Protein AF-Q99L12-F1 (afdb_monomer_lite)

Secondary structure (DSSP, 8-state):
------------------HHHHHHHHHHHHHHHHHHHHHHHHHHHHHHIIIIIHHHS-SS-TTSS---HHHHHHHHHHHHHH--

pLDDT: mean 89.58, std 8.05, range [53.06, 97.81]

Sequence (84 aa):
NVQLVSHKDVQDSVTVSNEVQTTKEFIKIIESAENEYQTAISENYQTMSDTTFKALRRQLPVTRTKIDWNKILSYKIGKEMQNA

Organism: Mus musculus (NCBI:txid10090)

Structure (mmCIF, N/CA/C/O backbone):
data_AF-Q99L12-F1
#
_entry.id   AF-Q99L12-F1
#
loop_
_atom_site.group_PDB
_atom_site.id
_atom_site.type_symbol
_atom_site.label_atom_id
_atom_site.label_alt_id
_atom_site.label_comp_id
_atom_site.label_asym_id
_atom_site.label_entity_id
_atom_site.label_seq_id
_atom_site.pdbx_PDB_ins_code
_atom_site.Cartn_x
_atom_site.Cartn_y
_atom_site.Cartn_z
_atom_site.occupancy
_atom_site.B_iso_or_equiv
_atom_site.auth_seq_id
_atom_site.auth_comp_id
_atom_site.auth_asym_id
_atom_site.auth_atom_id
_atom_site.pdbx_PDB_model_num
ATOM 1 N N . ASN A 1 1 ? -10.174 7.568 -16.704 1.00 75.31 1 ASN A N 1
ATOM 2 C CA . ASN A 1 1 ? -10.807 7.159 -15.435 1.00 75.31 1 ASN A CA 1
ATOM 3 C C . ASN A 1 1 ? -9.872 6.148 -14.783 1.00 75.31 1 ASN A C 1
ATOM 5 O O . ASN A 1 1 ? -9.477 5.223 -15.479 1.00 75.31 1 ASN A O 1
ATOM 9 N N . VAL A 1 2 ? -9.429 6.374 -13.545 1.00 90.12 2 VAL A N 1
ATOM 10 C CA . VAL A 1 2 ? -8.533 5.474 -12.792 1.00 90.12 2 VAL A CA 1
ATOM 11 C C . VAL A 1 2 ? -9.223 5.180 -11.466 1.00 90.12 2 VAL A C 1
ATOM 13 O O . VAL A 1 2 ? -9.671 6.116 -10.809 1.00 90.12 2 VAL A O 1
ATOM 16 N N . GLN A 1 3 ? -9.342 3.902 -11.104 1.00 93.06 3 GLN A N 1
ATOM 17 C CA . GLN A 1 3 ? -10.046 3.452 -9.903 1.00 93.06 3 GLN A CA 1
ATOM 18 C C . GLN A 1 3 ? 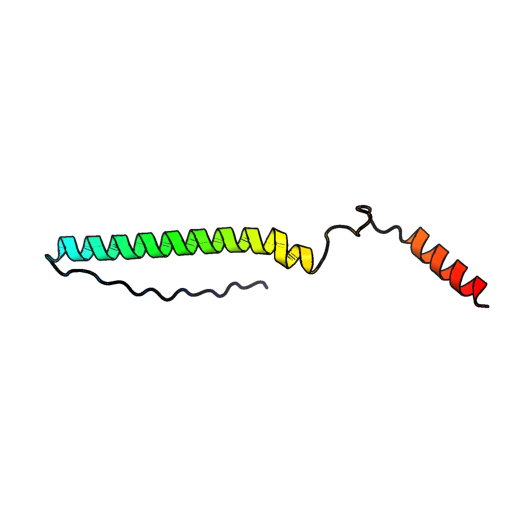-9.134 2.580 -9.041 1.00 93.06 3 GLN A C 1
ATOM 20 O O . GLN A 1 3 ? -8.352 1.788 -9.563 1.00 93.06 3 GLN A O 1
ATOM 25 N N . LEU A 1 4 ? -9.272 2.727 -7.725 1.00 91.50 4 LEU A N 1
ATOM 26 C CA . LEU A 1 4 ? -8.668 1.865 -6.718 1.00 91.50 4 LEU A CA 1
ATOM 27 C C . LEU A 1 4 ? -9.786 1.115 -6.003 1.00 91.50 4 LEU A C 1
ATOM 29 O O . LEU A 1 4 ? -10.715 1.737 -5.494 1.00 91.50 4 LEU A O 1
ATOM 33 N N . VAL A 1 5 ? -9.667 -0.207 -5.945 1.00 94.00 5 VAL A N 1
ATOM 34 C CA . VAL A 1 5 ? -10.543 -1.072 -5.154 1.00 94.00 5 VAL A CA 1
ATOM 35 C C . VAL A 1 5 ? -9.656 -1.848 -4.192 1.00 94.00 5 VAL A C 1
ATOM 37 O O . VAL A 1 5 ? -8.720 -2.514 -4.627 1.00 94.00 5 VAL A O 1
ATOM 40 N N . SER A 1 6 ? -9.923 -1.734 -2.894 1.00 94.94 6 SER A N 1
ATOM 41 C CA . SER A 1 6 ? -9.153 -2.405 -1.848 1.00 94.94 6 SER A CA 1
ATOM 42 C C . SER A 1 6 ? -10.066 -2.762 -0.674 1.00 94.94 6 SER A C 1
ATOM 44 O O . SER A 1 6 ? -11.047 -2.064 -0.422 1.00 94.94 6 SER A O 1
ATOM 46 N N . HIS A 1 7 ? -9.753 -3.864 0.008 1.00 95.06 7 HIS A N 1
ATOM 47 C CA . HIS A 1 7 ? -10.414 -4.323 1.230 1.00 95.06 7 HIS A CA 1
ATOM 48 C C . HIS A 1 7 ? -9.385 -5.027 2.127 1.00 95.06 7 HIS A C 1
ATOM 50 O O . HIS A 1 7 ? -8.390 -5.555 1.625 1.00 95.06 7 HIS A O 1
ATOM 56 N N . LYS A 1 8 ? -9.615 -5.023 3.442 1.00 95.50 8 LYS A N 1
ATOM 57 C CA . LYS A 1 8 ? -8.840 -5.785 4.430 1.00 95.50 8 LYS A CA 1
ATOM 58 C C . LYS A 1 8 ? -9.819 -6.372 5.439 1.00 95.50 8 LYS A C 1
ATOM 60 O O . LYS A 1 8 ? -10.508 -5.619 6.121 1.00 95.50 8 LYS A O 1
ATOM 65 N N . ASP A 1 9 ? -9.865 -7.694 5.526 1.00 96.31 9 ASP A N 1
ATOM 66 C CA . ASP A 1 9 ? -10.619 -8.376 6.574 1.00 96.31 9 ASP A CA 1
ATOM 67 C C . ASP A 1 9 ? -9.819 -8.337 7.881 1.00 96.31 9 ASP A C 1
ATOM 69 O O . ASP A 1 9 ? -8.612 -8.600 7.892 1.00 96.31 9 ASP A O 1
ATOM 73 N N . VAL A 1 10 ? -10.482 -7.984 8.983 1.00 94.62 10 VAL A N 1
ATOM 74 C CA . VAL A 1 10 ? -9.865 -7.864 10.309 1.00 94.62 10 VAL A CA 1
ATOM 75 C C . VAL A 1 10 ? -10.663 -8.696 11.303 1.00 94.62 10 VAL A C 1
ATOM 77 O O . VAL A 1 10 ? -11.880 -8.550 11.412 1.00 94.62 10 VAL A O 1
ATOM 80 N N . GLN A 1 11 ? -9.968 -9.560 12.038 1.00 94.56 11 GLN A N 1
ATOM 81 C CA . GLN A 1 11 ? -10.538 -10.369 13.107 1.00 94.56 11 GLN A CA 1
ATOM 82 C C . GLN A 1 11 ? -9.637 -10.264 14.335 1.00 94.56 11 GLN A C 1
ATOM 84 O O . GLN A 1 11 ? -8.454 -10.584 14.259 1.00 94.56 11 GLN A O 1
ATOM 89 N N . ASP A 1 12 ? -10.209 -9.826 15.454 1.00 91.31 12 ASP A N 1
ATOM 90 C CA . ASP A 1 12 ? -9.499 -9.670 16.722 1.00 91.31 12 ASP A CA 1
ATOM 91 C C . ASP A 1 12 ? -10.406 -10.066 17.899 1.00 91.31 12 ASP A C 1
ATOM 93 O O . ASP A 1 12 ? -11.635 -10.093 17.776 1.00 91.31 12 ASP A O 1
ATOM 97 N N . SER A 1 13 ? -9.803 -10.401 19.036 1.00 90.88 13 SER A N 1
ATOM 98 C CA . SER A 1 13 ? -10.503 -10.780 20.262 1.00 90.88 13 SER A CA 1
ATOM 99 C C . SER A 1 13 ? -10.435 -9.661 21.298 1.00 90.88 13 SER A C 1
ATOM 101 O O . SER A 1 13 ? -9.350 -9.224 21.671 1.00 90.88 13 SER A O 1
ATOM 103 N N . VAL A 1 14 ? -11.591 -9.249 21.822 1.00 90.62 14 VAL A N 1
ATOM 104 C CA . VAL A 1 14 ? -11.700 -8.256 22.902 1.00 90.62 14 VAL A CA 1
ATOM 105 C C . VAL A 1 14 ? -12.243 -8.916 24.160 1.00 90.62 14 VAL A C 1
ATOM 107 O O . VAL A 1 14 ? -13.202 -9.688 24.108 1.00 90.62 14 VAL A O 1
ATOM 110 N N . THR A 1 15 ? -11.645 -8.591 25.307 1.00 90.12 15 THR A N 1
ATOM 111 C CA . THR A 1 15 ? -12.142 -9.054 26.605 1.00 90.12 15 THR A CA 1
ATOM 112 C C . THR A 1 15 ? -13.206 -8.085 27.106 1.00 90.12 15 THR A C 1
ATOM 114 O O . THR A 1 15 ? -12.928 -6.917 27.359 1.00 90.12 15 THR A O 1
ATOM 117 N N . VAL A 1 16 ? -14.438 -8.565 27.269 1.00 91.38 16 VAL A N 1
ATOM 118 C CA . VAL A 1 16 ? -15.544 -7.720 27.732 1.00 91.38 16 VAL A CA 1
ATOM 119 C C . VAL A 1 16 ? -15.390 -7.447 29.226 1.00 91.38 16 VAL A C 1
ATOM 121 O O . VAL A 1 16 ? -15.316 -8.373 30.034 1.00 91.38 16 VAL A O 1
ATOM 124 N N . SER A 1 17 ? -15.350 -6.166 29.589 1.00 90.75 17 SER A N 1
ATOM 125 C CA . SER A 1 17 ? -15.290 -5.713 30.979 1.00 90.75 17 SER A CA 1
ATOM 126 C C . SER A 1 17 ? -16.472 -4.787 31.285 1.00 90.75 17 SER A C 1
ATOM 128 O O . SER A 1 17 ? -17.618 -5.226 31.240 1.00 90.75 17 SER A O 1
ATOM 130 N N . ASN A 1 18 ? -16.232 -3.509 31.586 1.00 92.94 18 ASN A N 1
ATOM 131 C CA . ASN A 1 18 ? -17.297 -2.513 31.705 1.00 92.94 18 ASN A CA 1
ATOM 132 C C . ASN A 1 18 ? -17.557 -1.828 30.352 1.00 92.94 18 ASN A C 1
ATOM 134 O O . ASN A 1 18 ? -16.702 -1.843 29.465 1.00 92.94 18 ASN A O 1
ATOM 138 N N . GLU A 1 19 ? -18.736 -1.226 30.197 1.00 93.19 19 GLU A N 1
ATOM 139 C CA . GLU A 1 19 ? -19.183 -0.609 28.939 1.00 93.19 19 GLU A CA 1
ATOM 140 C C . GLU A 1 19 ? -18.181 0.426 28.403 1.00 93.19 19 GLU A C 1
ATOM 142 O O . GLU A 1 19 ? -17.793 0.391 27.234 1.00 93.19 19 GLU A O 1
ATOM 147 N N . VAL A 1 20 ? -17.696 1.309 29.278 1.00 94.81 20 VAL A N 1
ATOM 148 C CA . VAL A 1 20 ? -16.785 2.399 28.906 1.00 94.81 20 VAL A CA 1
ATOM 149 C C . VAL A 1 20 ? -15.427 1.862 28.448 1.00 94.81 20 VAL A C 1
ATOM 151 O O . VAL A 1 20 ? -14.878 2.335 27.455 1.00 94.81 20 VAL A O 1
ATOM 154 N N . GLN A 1 21 ? -14.874 0.880 29.158 1.00 93.88 21 GLN A N 1
ATOM 155 C CA . GLN A 1 21 ? -13.575 0.288 28.853 1.00 93.88 21 GLN A CA 1
ATOM 156 C C . GLN A 1 21 ? -13.635 -0.552 27.579 1.00 93.88 21 GLN A C 1
ATOM 158 O O . GLN A 1 21 ? -12.798 -0.382 26.697 1.00 93.88 21 GLN A O 1
ATOM 163 N N . THR A 1 22 ? -14.667 -1.384 27.447 1.00 94.12 22 THR A N 1
ATOM 164 C CA . THR A 1 22 ? -14.875 -2.225 26.262 1.00 94.12 22 THR A CA 1
ATOM 165 C C . THR A 1 22 ? -15.017 -1.357 25.006 1.00 94.12 22 THR A C 1
ATOM 167 O O . THR A 1 22 ? -14.392 -1.632 23.985 1.00 94.12 22 THR A O 1
ATOM 170 N N . THR A 1 23 ? -15.756 -0.244 25.092 1.00 94.25 23 THR A N 1
ATOM 171 C CA . THR A 1 23 ? -15.894 0.711 23.978 1.00 94.25 23 THR A CA 1
ATOM 172 C C . THR A 1 23 ? -14.556 1.350 23.600 1.00 94.25 23 THR A C 1
ATOM 174 O O . THR A 1 23 ? -14.229 1.448 22.418 1.00 94.25 23 THR A O 1
ATOM 177 N N . LYS A 1 24 ? -13.747 1.758 24.588 1.00 95.12 24 LYS A N 1
ATOM 178 C CA . LYS A 1 24 ? -12.411 2.325 24.339 1.00 95.12 24 LYS A CA 1
ATOM 179 C C . LYS A 1 24 ? -11.468 1.323 23.677 1.00 95.12 24 LYS A C 1
ATOM 181 O O . LYS A 1 24 ? -10.695 1.711 22.806 1.00 95.12 24 LYS A O 1
ATOM 186 N N . GLU A 1 25 ? -11.526 0.058 24.079 1.00 94.12 25 GLU A N 1
ATOM 187 C CA . GLU A 1 25 ? -10.714 -1.005 23.482 1.00 94.12 25 GLU A CA 1
ATOM 188 C C . GLU A 1 25 ? -11.107 -1.268 22.027 1.00 94.12 25 GLU A C 1
ATOM 190 O O . GLU A 1 25 ? -10.225 -1.316 21.172 1.00 94.12 25 GLU A O 1
ATOM 195 N N . PHE A 1 26 ? -12.406 -1.317 21.714 1.00 94.62 26 PHE A N 1
ATOM 196 C CA . PHE A 1 26 ? -12.866 -1.425 20.327 1.00 94.62 26 PHE A CA 1
ATOM 197 C C . PHE A 1 26 ? -12.392 -0.260 19.458 1.00 94.62 26 PHE A C 1
ATOM 199 O O . PHE A 1 26 ? -11.850 -0.492 18.380 1.00 94.62 26 PHE A O 1
ATOM 206 N N . ILE A 1 27 ? -12.547 0.981 19.932 1.00 95.69 27 ILE A N 1
ATOM 207 C CA . ILE A 1 27 ? -12.098 2.169 19.188 1.00 95.69 27 ILE A CA 1
ATOM 208 C C . ILE A 1 27 ? -10.596 2.088 18.914 1.00 95.69 27 ILE A C 1
ATOM 210 O O . ILE A 1 27 ? -10.167 2.339 17.793 1.00 95.69 27 ILE A O 1
ATOM 214 N N . LYS A 1 28 ? -9.801 1.682 19.908 1.00 95.56 28 LYS A N 1
ATOM 215 C CA . LYS A 1 28 ? -8.349 1.558 19.762 1.00 95.56 28 LYS A CA 1
ATOM 216 C C . LYS A 1 28 ? -7.952 0.501 18.726 1.00 95.56 28 LYS A C 1
ATOM 218 O O . LYS A 1 28 ? -7.002 0.716 17.976 1.00 95.56 28 LYS A O 1
ATOM 223 N N . ILE A 1 29 ? -8.657 -0.630 18.680 1.00 95.62 29 ILE A N 1
ATOM 224 C CA . ILE A 1 29 ? -8.405 -1.683 17.686 1.00 95.62 29 ILE A CA 1
ATOM 225 C C . ILE A 1 29 ? -8.754 -1.186 16.284 1.00 95.62 29 ILE A C 1
ATOM 227 O O . ILE A 1 29 ? -7.952 -1.357 15.370 1.00 95.62 29 ILE A O 1
ATOM 231 N N . ILE A 1 30 ? -9.905 -0.525 16.125 1.00 96.12 30 ILE A N 1
ATOM 232 C CA . ILE A 1 30 ? -10.323 0.059 14.843 1.00 96.12 30 ILE A CA 1
ATOM 233 C C . ILE A 1 30 ? -9.293 1.089 14.375 1.00 96.12 30 ILE A C 1
ATOM 235 O O . ILE A 1 30 ? -8.779 0.971 13.268 1.00 96.12 30 ILE A O 1
ATOM 239 N N . GLU A 1 31 ? -8.926 2.039 15.237 1.00 97.31 31 GLU A N 1
ATOM 240 C CA . GLU A 1 31 ? -7.937 3.074 14.928 1.00 97.31 31 GLU A CA 1
ATOM 241 C C . GLU A 1 31 ? -6.599 2.461 14.500 1.00 97.31 31 GLU A C 1
ATOM 243 O O . GLU A 1 31 ? -6.020 2.859 13.490 1.00 97.31 31 GLU A O 1
ATOM 248 N N . SER A 1 32 ? -6.108 1.460 15.235 1.00 96.38 32 SER A N 1
ATOM 249 C CA . SER A 1 32 ? -4.861 0.779 14.885 1.00 96.38 32 SER A CA 1
ATOM 250 C C . SER A 1 32 ? -4.963 0.062 13.537 1.00 96.38 32 SER A C 1
ATOM 252 O O . SER A 1 32 ? -4.057 0.184 12.712 1.00 96.38 32 SER A O 1
ATOM 254 N N . ALA A 1 33 ? -6.051 -0.673 13.296 1.00 96.56 33 ALA A N 1
ATOM 255 C CA . ALA A 1 33 ? -6.242 -1.440 12.071 1.00 96.56 33 ALA A CA 1
ATOM 256 C C . ALA A 1 33 ? -6.390 -0.536 10.836 1.00 96.56 33 ALA A C 1
ATOM 258 O O . ALA A 1 33 ? -5.812 -0.835 9.786 1.00 96.56 33 ALA A O 1
ATOM 259 N N . GLU A 1 34 ? -7.119 0.576 10.960 1.00 97.50 34 GLU A N 1
ATOM 260 C CA . GLU A 1 34 ? -7.292 1.568 9.897 1.00 97.50 34 GLU A CA 1
ATOM 261 C C . GLU A 1 34 ? -5.991 2.321 9.607 1.00 97.50 34 GLU A C 1
ATOM 263 O O . GLU A 1 34 ? -5.607 2.445 8.442 1.00 97.50 34 GLU A O 1
ATOM 268 N N . ASN A 1 35 ? -5.259 2.747 10.643 1.00 97.81 35 ASN A N 1
ATOM 269 C CA . ASN A 1 35 ? -3.966 3.416 10.478 1.00 97.81 35 ASN A CA 1
ATOM 270 C C . ASN A 1 35 ? -2.937 2.508 9.794 1.00 97.81 35 ASN A C 1
ATOM 272 O O . ASN A 1 35 ? -2.207 2.943 8.897 1.00 97.81 35 ASN A O 1
ATOM 276 N N . GLU A 1 36 ? -2.890 1.234 10.185 1.00 96.94 36 GLU A N 1
ATOM 277 C CA . GLU A 1 36 ? -2.021 0.249 9.546 1.00 96.94 36 GLU A CA 1
ATOM 278 C C . GLU A 1 36 ? -2.419 0.040 8.079 1.00 96.94 36 GLU A C 1
ATOM 280 O O . GLU A 1 36 ? -1.564 0.048 7.195 1.00 96.94 36 GLU A O 1
ATOM 285 N N . TYR A 1 37 ? -3.717 -0.093 7.794 1.00 97.56 37 TYR A N 1
ATOM 286 C CA . TYR A 1 37 ? -4.215 -0.260 6.431 1.00 97.56 37 TYR A CA 1
ATOM 287 C C . TYR A 1 37 ? -3.909 0.951 5.540 1.00 97.56 37 TYR A C 1
ATOM 289 O O . TYR A 1 37 ? -3.438 0.784 4.414 1.00 97.56 37 TYR A O 1
ATOM 297 N N . GLN A 1 38 ? -4.105 2.170 6.046 1.00 97.06 38 GLN A N 1
ATOM 298 C CA . GLN A 1 38 ? -3.803 3.401 5.318 1.00 97.06 38 GLN A CA 1
ATOM 299 C C . GLN A 1 38 ? -2.304 3.537 5.023 1.00 97.06 38 GLN A C 1
ATOM 301 O O . GLN A 1 38 ? -1.917 3.885 3.899 1.00 97.06 38 GLN A O 1
ATOM 306 N N . THR A 1 39 ? -1.460 3.236 6.013 1.00 97.06 39 THR A N 1
ATOM 307 C CA . THR A 1 39 ? 0.001 3.221 5.849 1.00 97.06 39 THR A CA 1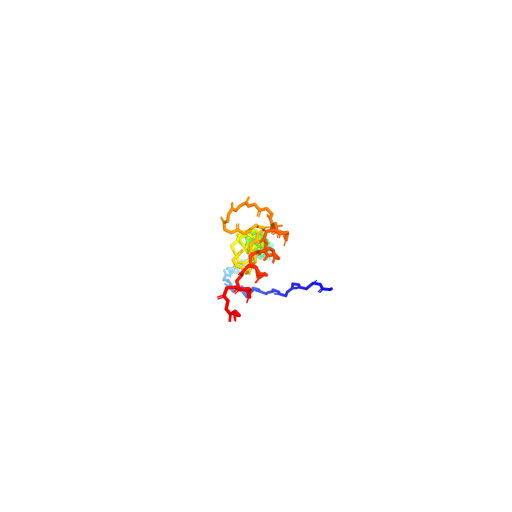
ATOM 308 C C . THR A 1 39 ? 0.406 2.206 4.786 1.00 97.06 39 THR A C 1
ATOM 310 O O . THR A 1 39 ? 1.075 2.562 3.816 1.00 97.06 39 THR A O 1
ATOM 313 N N . ALA A 1 40 ? -0.094 0.973 4.897 1.00 95.44 40 ALA A N 1
ATOM 314 C CA . ALA A 1 40 ? 0.217 -0.104 3.968 1.00 95.44 40 ALA A CA 1
ATOM 315 C C . ALA A 1 40 ? -0.228 0.210 2.532 1.00 95.44 40 ALA A C 1
ATOM 317 O O . ALA A 1 40 ? 0.518 -0.055 1.591 1.00 95.44 40 ALA A O 1
ATOM 318 N N . ILE A 1 41 ? -1.407 0.814 2.332 1.00 95.94 41 ILE A N 1
ATOM 319 C CA . ILE A 1 41 ? -1.845 1.269 1.003 1.00 95.94 41 ILE A CA 1
ATOM 320 C C . ILE A 1 41 ? -0.869 2.301 0.442 1.00 95.94 41 ILE A C 1
ATOM 322 O O . ILE A 1 41 ? -0.462 2.193 -0.715 1.00 95.94 41 ILE A O 1
ATOM 326 N N . SER A 1 42 ? -0.483 3.290 1.246 1.00 94.00 42 SER A N 1
ATOM 327 C CA . SER A 1 42 ? 0.406 4.372 0.808 1.00 94.00 42 SER A CA 1
ATOM 328 C C . SER A 1 42 ? 1.780 3.835 0.394 1.00 94.00 42 SER A C 1
ATOM 330 O O . SER A 1 42 ? 2.288 4.164 -0.681 1.00 94.00 42 SER A O 1
ATOM 332 N N . GLU A 1 43 ? 2.352 2.944 1.203 1.00 94.56 43 GLU A N 1
ATOM 333 C CA . GLU A 1 43 ? 3.622 2.271 0.917 1.00 94.56 43 GLU A CA 1
ATOM 334 C C . GLU A 1 43 ? 3.534 1.361 -0.312 1.00 94.56 43 GLU A C 1
ATOM 336 O O . GLU A 1 43 ? 4.444 1.340 -1.151 1.00 94.56 43 GLU A O 1
ATOM 341 N N . ASN A 1 44 ? 2.424 0.633 -0.462 1.00 92.06 44 ASN A N 1
ATOM 342 C CA . ASN A 1 44 ? 2.190 -0.225 -1.616 1.00 92.06 44 ASN A CA 1
ATOM 343 C C . ASN A 1 44 ? 2.124 0.602 -2.906 1.00 92.06 44 ASN A C 1
ATOM 345 O O . ASN A 1 44 ? 2.784 0.258 -3.884 1.00 92.06 44 ASN A O 1
ATOM 349 N N . TYR A 1 45 ? 1.439 1.747 -2.889 1.00 90.44 45 TYR A N 1
ATOM 350 C CA . TYR A 1 45 ? 1.394 2.666 -4.026 1.00 90.44 45 TYR A CA 1
ATOM 351 C C . TYR A 1 45 ? 2.771 3.181 -4.432 1.00 90.44 45 TYR A C 1
ATOM 353 O O . TYR A 1 45 ? 3.105 3.182 -5.623 1.00 90.44 45 TYR A O 1
ATOM 361 N N . GLN A 1 46 ? 3.581 3.589 -3.455 1.00 90.94 46 GLN A N 1
ATOM 362 C CA . GLN A 1 46 ? 4.946 4.031 -3.720 1.00 90.94 46 GLN A CA 1
ATOM 363 C C . GLN A 1 46 ? 5.766 2.892 -4.343 1.00 90.94 46 GLN A C 1
ATOM 365 O O . GLN A 1 46 ? 6.408 3.067 -5.382 1.00 90.94 46 GLN A O 1
ATOM 370 N N . THR A 1 47 ? 5.655 1.690 -3.778 1.00 91.06 47 THR A N 1
ATOM 371 C CA . THR A 1 47 ? 6.344 0.493 -4.269 1.00 91.06 47 THR A CA 1
ATOM 372 C C . THR A 1 47 ? 5.910 0.123 -5.687 1.00 91.06 47 THR A C 1
ATOM 374 O O . THR A 1 47 ? 6.761 -0.119 -6.546 1.00 91.06 47 THR A O 1
ATOM 377 N N . MET A 1 48 ? 4.607 0.108 -5.983 1.00 89.25 48 MET A N 1
ATOM 378 C CA . MET A 1 48 ? 4.074 -0.193 -7.316 1.00 89.25 48 MET A CA 1
ATOM 379 C C . MET A 1 48 ? 4.544 0.824 -8.356 1.00 89.25 48 MET A C 1
ATOM 381 O O . MET A 1 48 ? 4.908 0.432 -9.468 1.00 89.25 48 MET A O 1
ATOM 385 N N . SER A 1 49 ? 4.567 2.112 -8.000 1.00 85.88 49 SER A N 1
ATOM 386 C CA . SER A 1 49 ? 5.077 3.188 -8.856 1.00 85.88 49 SER A CA 1
ATOM 387 C C . SER A 1 49 ? 6.545 2.963 -9.226 1.00 85.88 49 SER A C 1
ATOM 389 O O . SER A 1 49 ? 6.922 3.048 -10.397 1.00 85.88 49 SER A O 1
ATOM 391 N N . ASP A 1 50 ? 7.375 2.598 -8.246 1.00 83.88 50 ASP A N 1
ATOM 392 C CA . ASP A 1 50 ? 8.814 2.455 -8.450 1.00 83.88 50 ASP A CA 1
ATOM 393 C C . ASP A 1 50 ? 9.239 1.130 -9.080 1.00 83.88 50 ASP A C 1
ATOM 395 O O . ASP A 1 50 ? 10.256 1.090 -9.776 1.00 83.88 50 ASP A O 1
ATOM 399 N N . THR A 1 51 ? 8.475 0.062 -8.875 1.00 85.25 51 THR A N 1
ATOM 400 C CA . THR A 1 51 ? 8.846 -1.285 -9.323 1.00 85.25 51 THR A CA 1
ATOM 401 C C . THR A 1 51 ? 7.966 -1.745 -10.479 1.00 85.25 51 THR A C 1
ATOM 403 O O . THR A 1 51 ? 8.433 -1.861 -11.612 1.00 85.25 51 THR A O 1
ATOM 406 N N . THR A 1 52 ? 6.678 -1.951 -10.219 1.00 81.75 52 THR A N 1
ATOM 407 C CA . THR A 1 52 ? 5.745 -2.613 -11.137 1.00 81.75 52 THR A CA 1
ATOM 408 C C . THR A 1 52 ? 5.494 -1.765 -12.382 1.00 81.75 52 THR A C 1
ATOM 410 O O . THR A 1 52 ? 5.664 -2.243 -13.504 1.00 81.75 52 THR A O 1
ATOM 413 N N . PHE A 1 53 ? 5.182 -0.476 -12.217 1.00 81.94 53 PHE A N 1
ATOM 414 C CA . PHE A 1 53 ? 4.948 0.414 -13.357 1.00 81.94 53 PHE A CA 1
ATOM 415 C C . PHE A 1 53 ? 6.225 0.671 -14.171 1.00 81.94 53 PHE A C 1
ATOM 417 O O . PHE A 1 53 ? 6.178 0.632 -15.404 1.00 81.94 53 PHE A O 1
ATOM 424 N N . LYS A 1 54 ? 7.383 0.859 -13.519 1.00 82.81 54 LYS A N 1
ATOM 425 C CA . LYS A 1 54 ? 8.668 1.036 -14.228 1.00 82.81 54 LYS A CA 1
ATOM 426 C C . LYS A 1 54 ? 9.111 -0.220 -14.981 1.00 82.81 54 LYS A C 1
ATOM 428 O O . LYS A 1 54 ? 9.757 -0.090 -16.023 1.00 82.81 54 LYS A O 1
ATOM 433 N N . ALA A 1 55 ? 8.773 -1.410 -14.482 1.00 85.06 55 ALA A N 1
ATOM 434 C CA . ALA A 1 55 ? 9.059 -2.671 -15.159 1.00 85.06 55 ALA A CA 1
ATOM 435 C C . ALA A 1 55 ? 8.224 -2.845 -16.440 1.00 85.06 55 ALA A C 1
ATOM 437 O O . ALA A 1 55 ? 8.746 -3.345 -17.433 1.00 85.06 55 ALA A O 1
ATOM 438 N N . LEU A 1 56 ? 6.969 -2.376 -16.452 1.00 90.50 56 LEU A N 1
ATOM 439 C CA . LEU A 1 56 ? 6.111 -2.420 -17.643 1.00 90.50 56 LEU A CA 1
ATOM 440 C C . LEU A 1 56 ? 6.592 -1.471 -18.745 1.00 90.50 56 LEU A C 1
ATOM 442 O O . LEU A 1 56 ? 6.622 -1.836 -19.921 1.00 90.50 56 LEU A O 1
ATOM 446 N N . ARG A 1 57 ? 6.978 -0.243 -18.384 1.00 91.19 57 ARG A N 1
ATOM 447 C CA . ARG A 1 57 ? 7.512 0.732 -19.339 1.00 91.19 57 ARG A CA 1
ATOM 448 C C . ARG A 1 57 ? 8.594 1.578 -18.693 1.00 91.19 57 ARG A C 1
ATOM 450 O O . ARG A 1 57 ? 8.350 2.355 -17.775 1.00 91.19 57 ARG A O 1
ATOM 457 N N . ARG A 1 58 ? 9.797 1.494 -19.257 1.00 88.31 58 ARG A N 1
ATOM 458 C CA . ARG A 1 58 ? 10.923 2.323 -18.827 1.00 88.31 58 ARG A CA 1
ATOM 459 C C . ARG A 1 58 ? 10.699 3.785 -19.217 1.00 88.31 58 ARG A C 1
ATOM 461 O O . ARG A 1 58 ? 10.262 4.073 -20.330 1.00 88.31 58 ARG A O 1
ATOM 468 N N . GLN A 1 59 ? 11.110 4.703 -18.344 1.00 87.12 59 GLN A N 1
ATOM 469 C CA . GLN A 1 59 ? 11.093 6.144 -18.625 1.00 87.12 59 GLN A CA 1
ATOM 470 C C . GLN A 1 59 ? 12.022 6.527 -19.791 1.00 87.12 59 GLN A C 1
ATOM 472 O O . GLN A 1 59 ? 11.714 7.424 -20.573 1.00 87.12 59 GLN A O 1
ATOM 477 N N . LEU A 1 60 ? 13.159 5.836 -19.908 1.00 91.56 60 LEU A N 1
ATOM 478 C CA . LEU A 1 60 ? 14.102 5.956 -21.016 1.00 91.56 60 LEU A CA 1
ATOM 479 C C . LEU A 1 60 ? 14.520 4.559 -21.505 1.00 91.56 60 LEU A C 1
ATOM 481 O O . LEU A 1 60 ? 14.538 3.602 -20.716 1.00 91.56 60 LEU A O 1
ATOM 485 N N . PRO A 1 61 ? 14.915 4.434 -22.783 1.00 91.75 61 PRO A N 1
ATOM 486 C CA . PRO A 1 61 ? 15.594 3.251 -23.301 1.00 91.75 61 PRO A CA 1
ATOM 487 C C . PRO A 1 61 ? 16.768 2.797 -22.417 1.00 91.75 61 PRO A C 1
ATOM 489 O O . PRO A 1 61 ? 17.259 3.535 -21.559 1.00 91.75 61 PRO A O 1
ATOM 492 N N . VAL A 1 62 ? 17.253 1.570 -22.625 1.00 91.00 62 VAL A N 1
ATOM 493 C CA . VAL A 1 62 ? 18.401 1.014 -21.874 1.00 91.00 62 VAL A CA 1
ATOM 494 C C . VAL A 1 62 ? 19.628 1.934 -21.940 1.00 91.00 62 VAL A C 1
ATOM 496 O O . VAL A 1 62 ? 20.345 2.072 -20.953 1.00 91.00 62 VAL A O 1
ATOM 499 N N . THR A 1 63 ? 19.790 2.655 -23.050 1.00 93.75 63 THR A N 1
ATOM 500 C CA . THR A 1 63 ? 20.851 3.645 -23.282 1.00 93.75 63 THR A CA 1
ATOM 501 C C . THR A 1 63 ? 20.772 4.890 -22.395 1.00 93.75 63 THR A C 1
ATOM 503 O O . THR A 1 63 ? 21.718 5.667 -22.380 1.00 93.75 63 THR A O 1
ATOM 506 N N . ARG A 1 64 ? 19.665 5.105 -21.667 1.00 92.50 64 ARG A N 1
ATOM 507 C CA . ARG A 1 64 ? 19.390 6.319 -20.871 1.00 92.50 64 ARG A CA 1
ATOM 508 C C . ARG A 1 64 ? 19.410 7.619 -21.692 1.00 92.50 64 ARG A C 1
ATOM 510 O O . ARG A 1 64 ? 19.628 8.695 -21.149 1.00 92.50 64 ARG A O 1
ATOM 517 N N . THR A 1 65 ? 19.122 7.530 -22.988 1.00 92.81 65 THR A N 1
ATOM 518 C CA . THR A 1 65 ? 18.994 8.673 -23.903 1.00 92.81 65 THR A CA 1
ATOM 519 C C . THR A 1 65 ? 17.639 8.645 -24.599 1.00 92.81 65 THR A C 1
ATOM 521 O O . THR A 1 65 ? 17.048 7.577 -24.771 1.00 92.81 65 THR A O 1
ATOM 524 N N . LYS A 1 66 ? 17.113 9.813 -24.993 1.00 93.50 66 LYS A N 1
ATOM 525 C CA . LYS A 1 66 ? 15.902 9.862 -25.825 1.00 93.50 66 LYS A CA 1
ATOM 526 C C . LYS A 1 66 ? 16.162 9.151 -27.155 1.00 93.50 66 LYS A C 1
ATOM 528 O O . LYS A 1 66 ? 17.286 9.139 -27.651 1.00 93.50 66 LYS A O 1
ATOM 533 N N . ILE A 1 67 ? 15.107 8.566 -27.712 1.00 92.56 67 ILE A N 1
ATOM 534 C CA . ILE A 1 67 ? 15.169 7.898 -29.011 1.00 92.56 67 ILE A CA 1
ATOM 535 C C . ILE A 1 67 ? 15.533 8.928 -30.082 1.00 92.56 67 ILE A C 1
ATOM 537 O O . ILE A 1 67 ? 14.845 9.937 -30.235 1.00 92.56 67 ILE A O 1
ATOM 541 N N . ASP A 1 68 ? 16.601 8.645 -30.821 1.00 92.44 68 ASP A N 1
ATOM 542 C CA . ASP A 1 68 ? 16.967 9.386 -32.022 1.00 92.44 68 ASP A CA 1
ATOM 543 C C . ASP A 1 68 ? 16.269 8.753 -33.229 1.00 92.44 68 ASP A C 1
ATOM 545 O O . ASP A 1 68 ? 16.694 7.724 -33.765 1.00 92.44 68 ASP 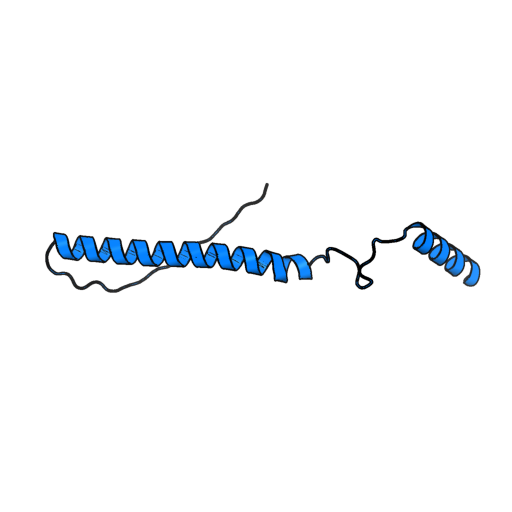A O 1
ATOM 549 N N . TRP A 1 69 ? 15.157 9.364 -33.631 1.00 89.62 69 TRP A N 1
ATOM 550 C CA . TRP A 1 69 ? 14.352 8.891 -34.752 1.00 89.62 69 TRP A CA 1
ATOM 551 C C . TRP A 1 69 ? 15.092 8.976 -36.091 1.00 89.62 69 TRP A C 1
ATOM 553 O O . TRP A 1 69 ? 14.926 8.077 -36.916 1.00 89.62 69 TRP A O 1
ATOM 563 N N . ASN A 1 70 ? 15.952 9.983 -36.290 1.00 88.56 70 ASN A N 1
ATOM 564 C CA . ASN A 1 70 ? 16.733 10.130 -37.523 1.00 88.56 70 ASN A CA 1
ATOM 565 C C . ASN A 1 70 ? 17.710 8.965 -37.670 1.00 88.56 70 ASN A C 1
ATOM 567 O O . ASN A 1 70 ? 17.796 8.344 -38.726 1.00 88.56 70 ASN A O 1
ATOM 571 N N . LYS A 1 71 ? 18.391 8.609 -36.577 1.00 87.06 71 LYS A N 1
ATOM 572 C CA . LYS A 1 71 ? 19.306 7.467 -36.548 1.00 87.06 71 LYS A CA 1
ATOM 573 C C . LYS A 1 71 ? 18.591 6.140 -36.835 1.00 87.06 71 LYS A C 1
ATOM 575 O O . LYS A 1 71 ? 19.118 5.324 -37.585 1.00 87.06 71 LYS A O 1
ATOM 580 N N . ILE A 1 72 ? 17.384 5.929 -36.299 1.00 88.50 72 ILE A N 1
ATOM 581 C CA . ILE A 1 72 ? 16.582 4.721 -36.580 1.00 88.50 72 ILE A CA 1
ATOM 582 C C . ILE A 1 72 ? 16.178 4.641 -38.058 1.00 88.50 72 ILE A C 1
ATOM 584 O O . ILE A 1 72 ? 16.317 3.579 -38.666 1.00 88.50 72 ILE A O 1
ATOM 588 N N . LEU A 1 73 ? 15.700 5.746 -38.640 1.00 84.81 73 LEU A N 1
ATOM 589 C CA . LEU A 1 73 ? 15.301 5.811 -40.050 1.00 84.81 73 LEU A CA 1
ATOM 590 C C . LEU A 1 73 ? 16.488 5.531 -40.979 1.00 84.81 73 LEU A C 1
ATOM 592 O O . LEU A 1 73 ? 16.386 4.670 -41.852 1.00 84.81 73 LEU A O 1
ATOM 596 N N . SER A 1 74 ? 17.631 6.177 -40.738 1.00 83.88 74 SER A N 1
ATOM 597 C CA . SER A 1 74 ? 18.848 5.976 -41.530 1.00 83.88 74 SER A CA 1
ATOM 598 C C . SER A 1 74 ? 19.368 4.539 -41.454 1.00 83.88 74 SER A C 1
ATOM 600 O O . SER A 1 74 ? 19.761 3.984 -42.477 1.00 83.88 74 SER A O 1
ATOM 602 N N . TYR A 1 75 ? 19.330 3.893 -40.280 1.00 82.25 75 TYR A N 1
ATOM 603 C CA . TYR A 1 75 ? 19.699 2.476 -40.174 1.00 82.25 75 TYR A CA 1
ATOM 604 C C . TYR A 1 75 ? 18.715 1.547 -40.885 1.00 82.25 75 TYR A C 1
ATOM 606 O O . TYR A 1 75 ? 19.147 0.556 -41.470 1.00 82.25 75 TYR A O 1
ATOM 614 N N . LYS A 1 76 ? 17.409 1.843 -40.845 1.00 79.38 76 LYS A N 1
ATOM 615 C CA . LYS A 1 76 ? 16.401 1.046 -41.553 1.00 79.38 76 LYS A CA 1
ATOM 616 C C . LYS A 1 76 ? 16.625 1.108 -43.066 1.00 79.38 76 LYS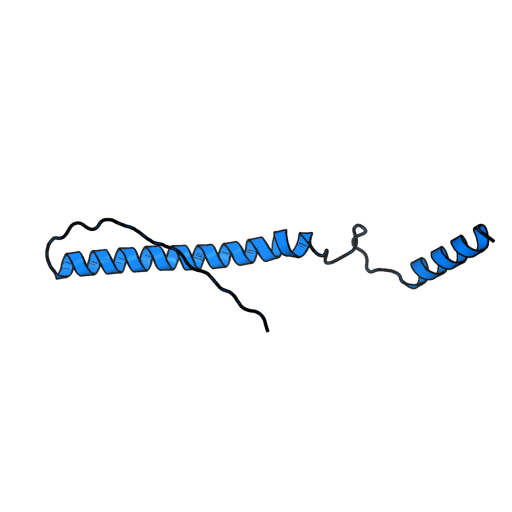 A C 1
ATOM 618 O O . LYS A 1 76 ? 16.713 0.059 -43.693 1.00 79.38 76 LYS A O 1
ATOM 623 N N . ILE A 1 77 ? 16.808 2.311 -43.612 1.00 79.44 77 ILE A N 1
ATOM 624 C CA . ILE A 1 77 ? 17.088 2.526 -45.039 1.00 79.44 77 ILE A CA 1
ATOM 625 C C . ILE A 1 77 ? 18.416 1.867 -45.429 1.00 79.44 77 ILE A C 1
ATOM 627 O O . ILE A 1 77 ? 18.465 1.119 -46.398 1.00 79.44 77 ILE A O 1
ATOM 631 N N . GLY A 1 78 ? 19.481 2.070 -44.645 1.00 78.00 78 GLY A N 1
ATOM 632 C CA . GLY A 1 78 ? 20.779 1.444 -44.908 1.00 78.00 78 GLY A CA 1
ATOM 633 C C . GLY A 1 78 ? 20.717 -0.088 -44.919 1.00 78.00 78 GLY A C 1
ATOM 634 O O . GLY A 1 78 ? 21.343 -0.721 -45.764 1.00 78.00 78 GLY A O 1
ATOM 635 N N . LYS A 1 79 ? 19.918 -0.693 -44.032 1.00 78.06 79 LYS A N 1
ATOM 636 C CA . LYS A 1 79 ? 19.692 -2.145 -44.005 1.00 78.06 79 LYS A CA 1
ATOM 637 C C . LYS A 1 79 ? 18.850 -2.633 -45.189 1.00 78.06 79 LYS A C 1
ATOM 639 O O . LYS A 1 79 ? 19.121 -3.708 -45.711 1.00 78.06 79 LYS A O 1
ATOM 644 N N . GLU A 1 80 ? 17.843 -1.871 -45.613 1.00 78.75 80 GLU A N 1
ATOM 645 C CA . GLU A 1 80 ? 17.036 -2.189 -46.801 1.00 78.75 80 GLU A C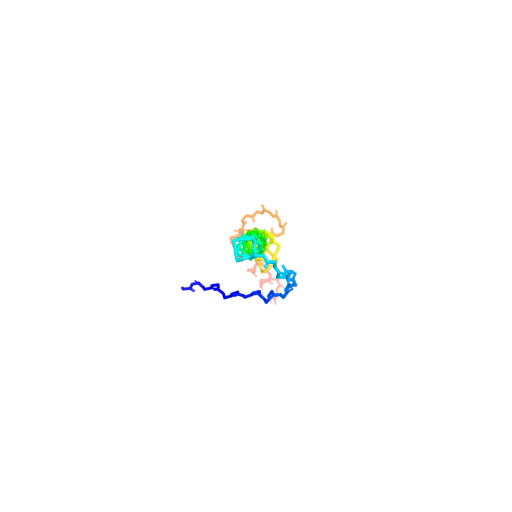A 1
ATOM 646 C C . GLU A 1 80 ? 17.871 -2.110 -48.087 1.00 78.75 80 GLU A C 1
ATOM 648 O O . GLU A 1 80 ? 17.760 -2.996 -48.925 1.00 78.75 80 GLU A O 1
ATOM 653 N N . MET A 1 81 ? 18.772 -1.129 -48.201 1.00 70.56 81 MET A N 1
ATOM 654 C CA . MET A 1 81 ? 19.696 -1.000 -49.336 1.00 70.56 81 MET A CA 1
ATOM 655 C C . MET A 1 81 ? 20.776 -2.089 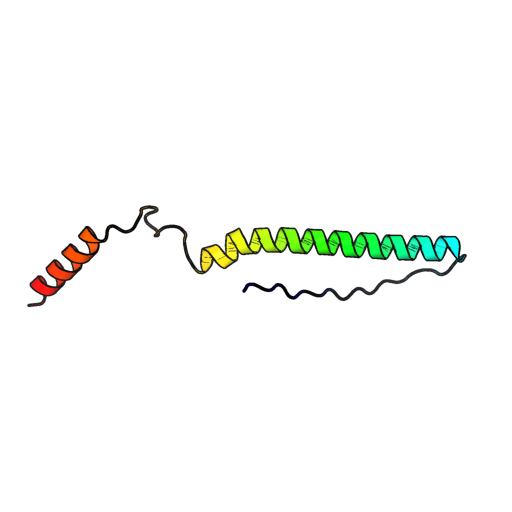-49.382 1.00 70.56 81 MET A C 1
ATOM 657 O O . MET A 1 81 ? 21.260 -2.404 -50.459 1.00 70.56 81 MET A O 1
ATOM 661 N N . GLN A 1 82 ? 21.178 -2.647 -48.236 1.00 68.94 82 GLN A N 1
ATOM 662 C CA . GLN A 1 82 ? 22.151 -3.746 -48.174 1.00 68.94 82 GLN A CA 1
ATOM 663 C C . GLN A 1 82 ? 21.528 -5.113 -48.512 1.00 68.94 82 GLN A C 1
ATOM 665 O O . GLN A 1 82 ? 22.244 -6.044 -48.870 1.00 68.94 82 GLN A O 1
ATOM 670 N N . ASN A 1 83 ? 20.206 -5.235 -48.367 1.00 60.53 83 ASN A N 1
ATOM 671 C CA . ASN A 1 83 ? 19.439 -6.444 -48.673 1.00 60.53 83 ASN A CA 1
ATOM 672 C C . ASN A 1 83 ? 18.801 -6.421 -50.078 1.00 60.53 83 ASN A C 1
ATOM 674 O O . ASN A 1 83 ? 18.072 -7.357 -50.411 1.00 60.53 83 ASN A O 1
ATOM 678 N N . ALA A 1 84 ? 19.027 -5.356 -50.851 1.00 53.06 84 ALA A N 1
ATOM 679 C CA . ALA A 1 84 ? 18.625 -5.210 -52.250 1.00 53.06 84 ALA A CA 1
ATOM 680 C C . ALA A 1 84 ? 19.796 -5.564 -53.176 1.00 53.06 84 ALA A C 1
ATOM 682 O O . ALA A 1 84 ? 19.522 -6.134 -54.255 1.00 53.06 84 ALA A O 1
#

Radius of gyration: 27.34 Å; chains: 1; bounding box: 41×21×84 Å

InterPro domains:
  IPR002189 F-actin-capping protein subunit alpha [PF01267] (1-80)
  IPR002189 F-actin-capping protein subunit alpha [PTHR10653] (1-83)
  IPR017865 F-actin capping protein, alpha subunit, conserved site [PS00749] (54-64)
  IPR037282 F-actin-capping protein subunit alpha/beta [SSF90096] (1-79)
  IPR042276 F-actin-capping protein subunit alpha/beta, domain 2 [G3DSA:3.90.1150.210] (1-56)

Foldseek 3Di:
DDDDDDDDDDDDDFDDDDPVVSVVVVVVVVVVVVVVVVVVVVVVVVVCVVPVVCVVPPPDPPVNDHDDPVVVVVVVVVVVVVVD